Protein AF-A0AA90SYW6-F1 (afdb_monomer)

Solvent-accessible surface area (backbone atoms only — not comparable to full-atom values): 6626 Å² total; per-residue (Å²): 133,89,79,80,78,85,78,77,84,82,87,76,84,74,67,77,75,92,61,93,74,72,82,82,68,87,67,70,94,69,80,83,50,66,66,57,39,46,50,52,48,54,41,50,75,71,67,54,52,64,62,59,55,12,58,78,68,74,45,54,49,69,55,51,53,51,50,49,67,75,43,43,53,101,89,46,72,46,47,73,61,42,46,50,56,54,51,52,52,52,67,75,54,63,78,84,74,82,79,129

Organism: NCBI:txid539814

Secondary structure (DSSP, 8-state):
--PPP----S--------S-----------PPPHHHHHHHHHHHHTT--HHHHHHHTT--HHHHHHHHHHHEETTEE-HHHHHHHHHHHHHHS-------

Structure (mmCIF, N/CA/C/O backbone):
data_AF-A0A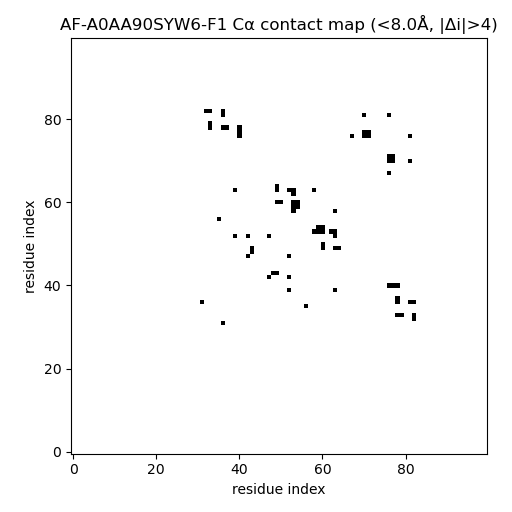A90SYW6-F1
#
_entry.id   AF-A0AA90SYW6-F1
#
loop_
_atom_site.group_PDB
_atom_site.id
_atom_site.type_symbol
_atom_site.label_atom_id
_atom_site.label_alt_id
_atom_site.label_comp_id
_atom_site.label_asym_id
_atom_site.label_entity_id
_atom_site.label_seq_id
_atom_site.pdbx_PDB_ins_code
_atom_site.Cartn_x
_atom_site.Cartn_y
_atom_site.Cartn_z
_atom_site.occupancy
_atom_site.B_iso_or_equiv
_atom_site.auth_seq_id
_atom_site.auth_comp_id
_atom_site.auth_asym_id
_atom_site.auth_atom_id
_atom_site.pdbx_PDB_model_num
ATOM 1 N N . MET A 1 1 ? -37.780 29.889 -1.686 1.00 36.44 1 MET A N 1
ATOM 2 C CA . MET A 1 1 ? -37.974 28.458 -2.003 1.00 36.44 1 MET A CA 1
ATOM 3 C C . MET A 1 1 ? -37.555 27.649 -0.791 1.00 36.44 1 MET A C 1
ATOM 5 O O . MET A 1 1 ? -36.428 27.808 -0.342 1.00 36.44 1 MET A O 1
ATOM 9 N N . ARG A 1 2 ? -38.483 26.884 -0.209 1.00 41.28 2 ARG A N 1
ATOM 10 C CA . ARG A 1 2 ? -38.231 26.038 0.962 1.00 41.28 2 ARG A CA 1
ATOM 11 C C . ARG A 1 2 ? -37.507 24.785 0.474 1.00 41.28 2 ARG A C 1
ATOM 13 O O . ARG A 1 2 ? -38.109 24.001 -0.251 1.00 41.28 2 ARG A O 1
ATOM 20 N N . HIS A 1 3 ? -36.237 24.621 0.824 1.00 42.16 3 HIS A N 1
ATOM 21 C CA . HIS A 1 3 ? -35.597 23.314 0.728 1.00 42.16 3 HIS A CA 1
ATOM 22 C C . HIS A 1 3 ? -35.891 22.582 2.034 1.00 42.16 3 HIS A C 1
ATOM 24 O O . HIS A 1 3 ? -35.571 23.069 3.112 1.00 42.16 3 HIS A O 1
ATOM 30 N N . ILE A 1 4 ? -36.611 21.475 1.910 1.00 46.31 4 ILE A N 1
ATOM 31 C CA . ILE A 1 4 ? -37.051 20.614 3.001 1.00 46.31 4 ILE A CA 1
ATOM 32 C C . ILE A 1 4 ? -35.803 20.000 3.652 1.00 46.31 4 ILE A C 1
ATOM 34 O O . ILE A 1 4 ? -35.023 19.330 2.973 1.00 46.31 4 ILE A O 1
ATOM 38 N N . GLU A 1 5 ? -35.612 20.244 4.950 1.00 43.84 5 GLU A N 1
ATOM 39 C CA . GLU A 1 5 ? -34.685 19.486 5.791 1.00 43.84 5 GLU A C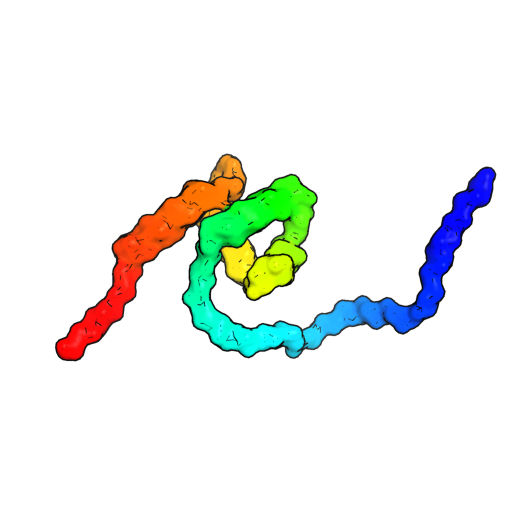A 1
ATOM 40 C C . GLU A 1 5 ? -35.112 18.016 5.763 1.00 43.84 5 GLU A C 1
ATOM 42 O O . GLU A 1 5 ? -36.251 17.684 6.098 1.00 43.84 5 GLU A O 1
ATOM 47 N N . LYS A 1 6 ? -34.215 17.117 5.351 1.00 47.84 6 LYS A N 1
ATOM 48 C CA . LYS A 1 6 ? -34.412 15.697 5.638 1.00 47.84 6 LYS A CA 1
ATOM 49 C C . LYS A 1 6 ? -34.223 15.512 7.138 1.00 47.84 6 LYS A C 1
ATOM 51 O O . LYS A 1 6 ? -33.100 15.502 7.633 1.00 47.84 6 LYS A O 1
ATOM 56 N N . VAL A 1 7 ? -35.345 15.422 7.837 1.00 42.59 7 VAL A N 1
ATOM 57 C CA . VAL A 1 7 ? -35.432 14.912 9.201 1.00 42.59 7 VAL A CA 1
ATOM 58 C C . VAL A 1 7 ? -35.263 13.398 9.115 1.00 42.59 7 VAL A C 1
ATOM 60 O O . VAL A 1 7 ? -36.149 12.708 8.618 1.00 42.59 7 VAL A O 1
ATOM 63 N N . GLU A 1 8 ? -34.121 12.887 9.566 1.00 51.31 8 GLU A N 1
ATOM 64 C CA . GLU A 1 8 ? -33.966 11.462 9.872 1.00 51.31 8 GLU A CA 1
ATOM 65 C C . GLU A 1 8 ? -34.347 11.257 11.354 1.00 51.31 8 GLU A C 1
ATOM 67 O O . GLU A 1 8 ? -33.778 11.943 12.211 1.00 51.31 8 GLU A O 1
ATOM 72 N N . PRO A 1 9 ? -35.317 10.379 11.678 1.00 43.34 9 PRO A N 1
ATOM 73 C CA . PRO A 1 9 ? -35.865 10.255 13.022 1.00 43.34 9 PRO A CA 1
ATOM 74 C C . PRO A 1 9 ? -35.002 9.359 13.924 1.00 43.34 9 PRO A C 1
ATOM 76 O O . PRO A 1 9 ? -34.616 8.251 13.565 1.00 43.34 9 PRO A O 1
ATOM 79 N N . GLU A 1 10 ? -34.766 9.878 15.125 1.00 41.38 10 GLU A N 1
ATOM 80 C CA . GLU A 1 10 ? -34.515 9.191 16.394 1.00 41.38 10 GLU A CA 1
ATOM 81 C C . GLU A 1 10 ? -33.384 8.138 16.482 1.00 41.38 10 GLU A C 1
ATOM 83 O O . GLU A 1 10 ? -33.515 6.966 16.133 1.00 41.38 10 GLU A O 1
ATOM 88 N N . GLY A 1 11 ? -32.331 8.502 17.222 1.00 40.66 11 GLY A N 1
ATOM 89 C CA . GLY A 1 11 ? -31.988 7.653 18.367 1.00 40.66 11 GLY A CA 1
ATOM 90 C C . GLY A 1 11 ? -30.838 6.654 18.243 1.00 40.66 11 GLY A C 1
ATOM 91 O O . GLY A 1 11 ? -30.772 5.742 19.060 1.00 40.66 11 GLY A O 1
ATOM 92 N N . THR A 1 12 ? -29.869 6.835 17.340 1.00 30.47 12 THR A N 1
ATOM 93 C CA . THR A 1 12 ? -28.545 6.210 17.542 1.00 30.47 12 THR A CA 1
ATOM 94 C C . THR A 1 12 ? -27.470 7.277 17.705 1.00 30.47 12 THR A C 1
ATOM 96 O O . THR A 1 12 ? -26.789 7.668 16.761 1.00 30.47 12 THR A O 1
ATOM 99 N N . LEU A 1 13 ? -27.275 7.728 18.948 1.00 36.09 13 LEU A N 1
ATOM 100 C CA . LEU A 1 13 ? -25.986 8.260 19.381 1.00 36.09 13 LEU A CA 1
ATOM 101 C C . LEU A 1 13 ? -24.949 7.140 19.210 1.00 36.09 13 LEU A C 1
ATOM 103 O O . LEU A 1 13 ? -24.688 6.393 20.152 1.00 36.09 13 LEU A O 1
ATOM 107 N N . THR A 1 14 ? -24.305 7.006 18.046 1.00 39.41 14 THR A N 1
ATOM 108 C CA . THR A 1 14 ? -23.017 6.306 18.022 1.00 39.41 14 THR A CA 1
ATOM 109 C C . THR A 1 14 ? -21.991 7.257 18.625 1.00 39.41 14 THR A C 1
ATOM 111 O O . THR A 1 14 ? -21.190 7.886 17.931 1.00 39.41 14 THR A O 1
ATOM 114 N N . VAL A 1 15 ? -22.012 7.368 19.956 1.00 40.59 15 VAL A N 1
ATOM 115 C CA . VAL A 1 15 ? -20.784 7.573 20.720 1.00 40.59 15 VAL A CA 1
ATOM 116 C C . VAL A 1 15 ? -19.786 6.611 20.091 1.00 40.59 15 VAL A C 1
ATOM 118 O O . VAL A 1 15 ? -20.036 5.409 20.101 1.00 40.59 15 VAL A O 1
ATOM 121 N N . ARG A 1 16 ? -18.708 7.103 19.466 1.00 40.75 16 ARG A N 1
ATOM 122 C CA . ARG A 1 16 ? -17.620 6.214 19.040 1.00 40.75 16 ARG A CA 1
ATOM 123 C C . ARG A 1 16 ? -17.253 5.395 20.279 1.00 40.75 16 ARG A C 1
ATOM 125 O O . ARG A 1 16 ? -16.789 6.017 21.241 1.00 40.75 16 ARG A O 1
ATOM 132 N N . PRO A 1 17 ? -17.454 4.067 20.326 1.00 39.84 17 PRO A N 1
ATOM 133 C CA . PRO A 1 17 ? -16.977 3.323 21.470 1.00 39.84 17 PRO A CA 1
ATOM 134 C C . PRO A 1 17 ? -15.454 3.467 21.476 1.00 39.84 17 PRO A C 1
ATOM 136 O O . PRO A 1 17 ? -14.752 2.965 20.601 1.00 39.84 17 PRO A O 1
ATOM 139 N N . LYS A 1 18 ? -14.927 4.187 22.470 1.00 46.94 18 LYS A N 1
ATOM 140 C CA . LYS A 1 18 ? -13.501 4.206 22.832 1.00 46.94 18 LYS A CA 1
ATOM 141 C C . LYS A 1 18 ? -13.113 2.897 23.541 1.00 46.94 18 LYS A C 1
ATOM 143 O O . LYS A 1 18 ? -12.238 2.885 24.401 1.00 46.94 18 LYS A O 1
ATOM 148 N N . THR A 1 19 ? -13.775 1.791 23.214 1.00 42.03 19 THR A N 1
ATOM 149 C CA . THR A 1 19 ? -13.596 0.498 23.866 1.00 42.03 19 THR A CA 1
ATOM 150 C C . THR A 1 19 ? -13.184 -0.561 22.849 1.00 42.03 19 THR A C 1
ATOM 152 O O . THR A 1 19 ? -13.740 -0.710 21.762 1.00 42.03 19 THR A O 1
ATOM 155 N N . ASN A 1 20 ? -12.113 -1.254 23.232 1.00 49.97 20 ASN A N 1
ATOM 156 C CA . ASN A 1 20 ? -11.414 -2.320 22.533 1.00 49.97 20 ASN A CA 1
ATOM 157 C C . ASN A 1 20 ? -12.327 -3.528 22.294 1.00 49.97 20 ASN A C 1
ATOM 159 O O . ASN A 1 20 ? -12.359 -4.450 23.101 1.00 49.97 20 ASN A O 1
ATOM 163 N N . VAL A 1 21 ? -13.003 -3.576 21.151 1.00 46.31 21 VAL A N 1
ATOM 164 C CA . VAL A 1 21 ? -13.498 -4.844 20.596 1.00 46.31 21 VAL A CA 1
ATOM 165 C C . VAL A 1 21 ? -12.972 -5.017 19.179 1.00 46.31 21 VAL A C 1
ATOM 167 O O . VAL A 1 21 ? -13.708 -5.178 18.215 1.00 46.31 21 VAL A O 1
ATOM 170 N N . ARG A 1 22 ? -11.641 -4.980 19.033 1.00 57.44 22 ARG A N 1
ATOM 171 C CA . ARG A 1 22 ? -11.030 -5.661 17.888 1.00 57.44 22 ARG A CA 1
ATOM 172 C C . ARG A 1 22 ? -11.277 -7.150 18.119 1.00 57.44 22 ARG A C 1
ATOM 174 O O . ARG A 1 22 ? -10.826 -7.639 19.157 1.00 57.44 22 ARG A O 1
ATOM 181 N N . PRO A 1 23 ? -11.942 -7.890 17.217 1.00 53.03 23 PRO A N 1
ATOM 182 C CA . PRO A 1 23 ? -11.883 -9.336 17.286 1.00 53.03 23 PRO A CA 1
ATOM 183 C C . PRO A 1 23 ? -10.403 -9.684 17.135 1.00 53.03 23 PRO A C 1
ATOM 185 O O . PRO A 1 23 ? -9.817 -9.476 16.070 1.00 53.03 23 PRO A O 1
ATOM 188 N N . LEU A 1 24 ? -9.776 -10.135 18.223 1.00 55.06 24 LEU A N 1
ATOM 189 C CA . LEU A 1 24 ? -8.425 -10.681 18.219 1.00 55.06 24 LEU A CA 1
ATOM 190 C C . LEU A 1 24 ? -8.493 -12.031 17.505 1.00 55.06 24 LEU A C 1
ATOM 192 O O . LEU A 1 24 ? -8.380 -13.095 18.104 1.00 55.06 24 LEU A O 1
ATOM 196 N N . MET A 1 25 ? -8.725 -11.991 16.193 1.00 55.88 25 MET A N 1
ATOM 197 C CA . MET A 1 25 ? -8.421 -13.119 15.342 1.00 55.88 25 MET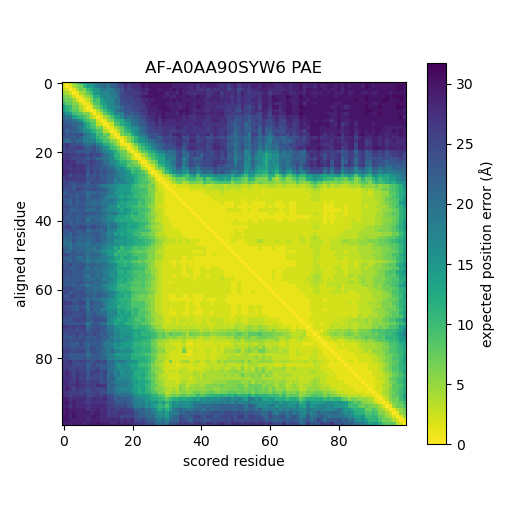 A CA 1
ATOM 198 C C . MET A 1 25 ? -6.917 -13.301 15.470 1.00 55.88 25 MET A C 1
ATOM 200 O O . MET A 1 25 ? -6.149 -12.407 15.110 1.00 55.88 25 MET A O 1
ATOM 204 N N . ASN A 1 26 ? -6.511 -14.446 16.009 1.00 54.88 26 ASN A N 1
ATOM 205 C CA . ASN A 1 26 ? -5.135 -14.909 16.082 1.00 54.88 26 ASN A CA 1
ATOM 206 C C . ASN A 1 26 ? -4.610 -15.148 14.649 1.00 54.88 26 ASN A C 1
ATOM 208 O O . ASN A 1 26 ? -4.384 -16.276 14.213 1.00 54.88 26 ASN A O 1
ATOM 212 N N . LYS A 1 27 ? -4.521 -14.081 13.846 1.00 57.84 27 LYS A N 1
ATOM 213 C CA . LYS A 1 27 ? -4.043 -14.117 12.473 1.00 57.84 27 LYS A CA 1
ATOM 214 C C . LYS A 1 27 ? -2.541 -14.268 12.571 1.00 57.84 27 LYS A C 1
ATOM 216 O O . LYS A 1 27 ? -1.823 -13.317 12.877 1.00 57.84 27 LYS A O 1
ATOM 221 N N . ARG A 1 28 ? -2.066 -15.483 12.282 1.00 62.66 28 ARG A N 1
ATOM 222 C CA . ARG A 1 28 ? -0.664 -15.704 11.924 1.00 62.66 28 ARG A CA 1
ATOM 223 C C . ARG A 1 28 ? -0.241 -14.590 10.972 1.00 62.66 28 ARG A C 1
ATOM 225 O O . ARG A 1 28 ? -1.011 -14.206 10.088 1.00 62.66 28 ARG A O 1
ATOM 232 N N . TYR A 1 29 ? 0.957 -14.054 11.182 1.00 70.12 29 TYR A N 1
ATOM 233 C CA . TYR A 1 29 ? 1.494 -12.996 10.339 1.00 70.12 29 TYR A CA 1
ATOM 234 C C . TYR A 1 29 ? 1.433 -13.437 8.869 1.00 70.12 29 TYR A C 1
ATOM 236 O O . TYR A 1 29 ? 2.151 -14.341 8.444 1.00 70.12 29 TYR A O 1
ATOM 244 N N . THR A 1 30 ? 0.518 -12.828 8.116 1.00 80.56 30 THR A N 1
ATOM 245 C CA . THR A 1 30 ? 0.267 -13.124 6.705 1.00 80.56 30 THR A CA 1
ATOM 246 C C . THR A 1 30 ? 0.623 -11.897 5.891 1.00 80.56 30 THR A C 1
ATOM 248 O O . THR A 1 30 ? 0.159 -10.788 6.169 1.00 80.56 30 THR A O 1
ATOM 251 N N . HIS A 1 31 ? 1.453 -12.086 4.870 1.00 85.88 31 HIS A N 1
ATOM 252 C CA . HIS A 1 31 ? 1.805 -11.009 3.957 1.00 85.88 31 HIS A CA 1
ATOM 253 C C . HIS A 1 31 ? 0.581 -10.531 3.168 1.00 85.88 31 HIS A C 1
ATOM 255 O O . HIS A 1 31 ? -0.369 -11.284 2.941 1.00 85.88 31 HIS A O 1
ATOM 261 N N . LEU A 1 32 ? 0.616 -9.263 2.753 1.00 92.19 32 LEU A N 1
ATOM 262 C CA . LEU A 1 32 ? -0.338 -8.751 1.776 1.00 92.19 32 LEU A CA 1
ATOM 263 C C . LEU A 1 32 ? -0.061 -9.398 0.422 1.00 92.19 32 LEU A C 1
ATOM 265 O O . LEU A 1 32 ? 1.049 -9.296 -0.115 1.00 92.19 32 LEU A O 1
ATOM 269 N N . THR A 1 33 ? -1.091 -10.029 -0.116 1.00 93.50 33 THR A N 1
ATOM 270 C CA . THR A 1 33 ? -1.136 -10.566 -1.470 1.00 93.50 33 THR A CA 1
ATOM 271 C C . THR A 1 33 ? -1.012 -9.444 -2.497 1.00 93.50 33 THR A C 1
ATOM 273 O O . THR A 1 33 ? -1.164 -8.255 -2.203 1.00 93.50 33 THR A O 1
ATOM 276 N N . GLN A 1 34 ? -0.741 -9.819 -3.744 1.00 93.38 34 GLN A N 1
ATOM 277 C CA . GLN A 1 34 ? -0.702 -8.857 -4.838 1.00 93.38 34 GLN A CA 1
ATOM 278 C C . GLN A 1 34 ? -2.061 -8.166 -5.037 1.00 93.38 34 GLN A C 1
ATOM 280 O O . GLN A 1 34 ? -2.102 -6.950 -5.198 1.00 93.38 34 GLN A O 1
ATOM 285 N N . LYS A 1 35 ? -3.168 -8.917 -4.949 1.00 95.25 35 LYS A N 1
ATOM 286 C CA . LYS A 1 35 ? -4.535 -8.390 -5.077 1.00 95.25 35 LYS A CA 1
ATOM 287 C C . LYS A 1 35 ? -4.837 -7.324 -4.023 1.00 95.25 35 LYS A C 1
ATOM 289 O O . LYS A 1 35 ? -5.280 -6.237 -4.376 1.00 95.25 35 LYS A O 1
ATOM 294 N N . GLU A 1 36 ? -4.518 -7.594 -2.757 1.00 95.62 36 GLU A N 1
ATOM 295 C CA . GLU A 1 36 ? -4.722 -6.623 -1.672 1.00 95.62 36 GLU A CA 1
ATOM 296 C C . GLU A 1 36 ? -3.904 -5.340 -1.898 1.00 95.62 36 GLU A C 1
ATOM 298 O O . GLU A 1 36 ? -4.392 -4.246 -1.643 1.00 95.62 36 GLU A O 1
ATOM 303 N N . ARG A 1 37 ? -2.685 -5.435 -2.451 1.00 96.88 37 ARG A N 1
ATOM 304 C CA . ARG A 1 37 ? -1.877 -4.249 -2.807 1.00 96.88 37 ARG A CA 1
ATOM 305 C C . ARG A 1 37 ? -2.539 -3.405 -3.900 1.00 96.88 37 ARG A C 1
ATOM 307 O O . ARG A 1 37 ? -2.495 -2.178 -3.827 1.00 96.88 37 ARG A O 1
ATOM 314 N N . TYR A 1 38 ? -3.147 -4.037 -4.904 1.00 97.38 38 TYR A N 1
ATOM 315 C CA . TYR A 1 38 ? -3.903 -3.322 -5.938 1.00 97.38 38 TYR A CA 1
ATOM 316 C C . TYR A 1 38 ? -5.159 -2.654 -5.376 1.00 97.38 38 TYR A C 1
ATOM 318 O O . TYR A 1 38 ? -5.442 -1.513 -5.739 1.00 97.38 38 TYR A O 1
ATOM 326 N N . GLN A 1 39 ? -5.858 -3.318 -4.456 1.00 97.00 39 GLN A N 1
ATOM 327 C CA . GLN A 1 39 ? -7.018 -2.744 -3.778 1.00 97.00 39 GLN A CA 1
ATOM 328 C C . GLN A 1 39 ? -6.635 -1.502 -2.958 1.00 97.00 39 GLN A C 1
ATOM 330 O O . GLN A 1 39 ? -7.197 -0.434 -3.193 1.00 97.00 39 GLN A O 1
ATOM 335 N N . ILE A 1 40 ? -5.580 -1.590 -2.131 1.00 96.50 40 ILE A N 1
ATOM 336 C CA . ILE A 1 40 ? -5.022 -0.434 -1.402 1.00 96.50 40 ILE A CA 1
ATOM 337 C C . ILE A 1 40 ? -4.733 0.722 -2.365 1.00 96.50 40 ILE A C 1
ATOM 339 O O . ILE A 1 40 ? -5.065 1.868 -2.080 1.00 96.50 40 ILE A O 1
ATOM 343 N N . TRP A 1 41 ? -4.102 0.445 -3.508 1.00 96.81 41 TRP A N 1
ATOM 344 C CA . TRP A 1 41 ? -3.774 1.484 -4.483 1.00 96.81 41 TRP A CA 1
ATOM 345 C C . TRP A 1 41 ? -5.020 2.168 -5.059 1.00 96.81 41 TRP A C 1
ATOM 347 O O . TRP A 1 41 ? -5.060 3.398 -5.102 1.00 96.81 41 TRP A O 1
ATOM 357 N N . SER A 1 42 ? -6.025 1.389 -5.466 1.00 96.88 42 SER A N 1
ATOM 358 C CA . SER A 1 42 ? -7.279 1.903 -6.028 1.00 96.88 42 SER A CA 1
ATOM 359 C C . SER A 1 42 ? -8.030 2.773 -5.018 1.00 96.88 42 SER A C 1
ATOM 361 O O . SER A 1 42 ? -8.410 3.902 -5.319 1.00 96.88 42 SER A O 1
ATOM 363 N N . GLU A 1 43 ? -8.170 2.292 -3.785 1.00 96.06 43 GLU A N 1
ATOM 364 C CA . GLU A 1 43 ? -8.875 3.001 -2.714 1.00 96.06 43 GLU A CA 1
ATOM 365 C C . GLU A 1 43 ? -8.109 4.257 -2.264 1.00 96.06 43 GLU A C 1
ATOM 367 O O . GLU A 1 43 ? -8.704 5.319 -2.076 1.00 96.06 43 GLU A O 1
ATOM 372 N N . LYS A 1 44 ? -6.769 4.207 -2.187 1.00 95.31 44 LYS A N 1
ATOM 373 C CA . LYS A 1 44 ? -5.954 5.409 -1.935 1.00 95.31 44 LYS A CA 1
ATOM 374 C C . LYS A 1 44 ? -6.087 6.443 -3.045 1.00 95.31 44 LYS A C 1
ATOM 376 O O . LYS A 1 44 ? -6.138 7.633 -2.739 1.00 95.31 44 LYS A O 1
ATOM 381 N N . LYS A 1 45 ? -6.133 6.012 -4.308 1.00 93.62 45 LYS A N 1
ATOM 382 C CA . LYS A 1 45 ? -6.376 6.890 -5.462 1.00 93.62 45 LYS A CA 1
ATOM 383 C C . LYS A 1 45 ? -7.751 7.556 -5.390 1.00 93.62 45 LYS A C 1
ATOM 385 O O . LYS A 1 45 ? -7.860 8.713 -5.776 1.00 93.62 45 LYS A O 1
ATOM 390 N N . ALA A 1 46 ? -8.748 6.860 -4.847 1.00 95.00 46 ALA A N 1
ATOM 391 C CA . ALA A 1 46 ? -10.092 7.378 -4.598 1.00 95.00 46 ALA A CA 1
ATOM 392 C C . ALA A 1 46 ? -10.212 8.242 -3.322 1.00 95.00 46 ALA A C 1
ATOM 394 O O . ALA A 1 46 ? -11.301 8.700 -2.996 1.00 95.00 46 ALA A O 1
ATOM 395 N N . GLY A 1 47 ? -9.118 8.477 -2.586 1.00 95.81 47 GLY A N 1
ATOM 396 C CA . GLY A 1 47 ? -9.126 9.315 -1.380 1.00 95.81 47 GLY A CA 1
ATOM 397 C C . GLY A 1 47 ? -9.623 8.616 -0.111 1.00 95.81 47 GLY A C 1
ATOM 398 O O . GLY A 1 47 ? -9.794 9.270 0.916 1.00 95.81 47 GLY A O 1
ATOM 399 N N . VAL A 1 48 ? -9.805 7.293 -0.138 1.00 96.00 48 VAL A N 1
ATOM 400 C CA . VAL A 1 48 ? -10.290 6.522 1.014 1.00 96.00 48 VAL A CA 1
ATOM 401 C C . VAL A 1 48 ? -9.260 6.537 2.158 1.00 96.00 48 VAL A C 1
ATOM 403 O O . VAL A 1 48 ? -8.030 6.527 1.954 1.00 96.00 48 VAL A O 1
ATOM 406 N N . SER A 1 49 ? -9.765 6.594 3.395 1.00 96.56 49 SER A N 1
ATOM 407 C CA . SER A 1 49 ? -8.942 6.590 4.606 1.00 96.56 49 SER A CA 1
ATOM 408 C C . SER A 1 49 ? -8.333 5.207 4.851 1.00 96.56 49 SER A C 1
ATOM 410 O O . SER A 1 49 ? -8.923 4.178 4.543 1.00 96.56 49 SER A O 1
ATOM 412 N N . ASN A 1 50 ? -7.150 5.157 5.466 1.00 95.38 50 ASN A N 1
ATOM 413 C CA . ASN A 1 50 ? -6.473 3.879 5.724 1.00 95.38 50 ASN A CA 1
ATOM 414 C C . ASN A 1 50 ? -7.257 2.967 6.690 1.00 95.38 50 ASN A C 1
ATOM 416 O O . ASN A 1 50 ? -6.977 1.774 6.752 1.00 95.38 50 ASN A O 1
ATOM 420 N N . GLU A 1 51 ? -8.178 3.532 7.474 1.00 94.25 51 GLU A N 1
ATOM 421 C CA . GLU A 1 51 ? -9.045 2.806 8.408 1.00 94.25 51 GLU A CA 1
ATOM 422 C C . GLU A 1 51 ? -10.104 2.004 7.659 1.00 94.25 51 GLU A C 1
ATOM 424 O O . GLU A 1 51 ? -10.244 0.812 7.921 1.00 94.25 51 GLU A O 1
ATOM 429 N N . ILE A 1 52 ? -10.762 2.632 6.681 1.00 92.75 52 ILE A N 1
ATOM 430 C CA . ILE A 1 52 ? -11.765 1.987 5.826 1.00 92.75 52 ILE A CA 1
ATOM 431 C C . ILE A 1 52 ? -11.097 0.903 4.972 1.00 92.75 52 ILE A C 1
ATOM 433 O O . ILE A 1 52 ? -11.502 -0.249 5.025 1.00 92.75 52 ILE A O 1
ATOM 437 N N . ILE A 1 53 ? -9.966 1.223 4.333 1.00 94.44 53 ILE A N 1
ATOM 438 C CA . ILE A 1 53 ? -9.167 0.255 3.554 1.00 94.44 53 ILE A CA 1
ATOM 439 C C . ILE A 1 53 ? -8.817 -0.985 4.391 1.00 94.44 53 ILE A C 1
ATOM 441 O O . ILE A 1 53 ? -8.867 -2.121 3.927 1.00 94.44 53 ILE A O 1
ATOM 445 N N . ALA A 1 54 ? -8.420 -0.786 5.650 1.00 92.69 54 ALA A N 1
ATOM 446 C CA . ALA A 1 54 ? -8.078 -1.895 6.532 1.00 92.69 54 ALA A CA 1
ATOM 447 C C . ALA A 1 54 ? -9.304 -2.762 6.859 1.00 92.69 54 ALA A C 1
ATOM 449 O O . ALA A 1 54 ? -9.190 -3.989 6.867 1.00 92.69 54 ALA A O 1
ATOM 450 N N . GLN A 1 55 ? -10.460 -2.138 7.088 1.00 92.25 55 GLN A N 1
ATOM 451 C CA . GLN A 1 55 ? -11.723 -2.831 7.320 1.00 92.25 55 GLN A CA 1
ATOM 452 C C . GLN A 1 55 ? -12.150 -3.651 6.096 1.00 92.25 55 GLN A C 1
ATOM 454 O O . GLN A 1 55 ? -12.416 -4.843 6.248 1.00 92.25 55 GLN A O 1
ATOM 459 N N . ASP A 1 56 ? -12.108 -3.059 4.902 1.00 91.75 56 ASP A N 1
ATOM 460 C CA . ASP A 1 56 ? -12.507 -3.697 3.640 1.00 91.75 56 ASP A CA 1
ATOM 461 C C . ASP A 1 56 ? -11.624 -4.906 3.299 1.00 91.75 56 ASP A C 1
ATOM 463 O O . ASP A 1 56 ? -12.095 -5.932 2.809 1.00 91.75 56 ASP A O 1
ATOM 467 N N . LEU A 1 57 ? -10.331 -4.827 3.624 1.00 90.50 57 LEU A N 1
ATOM 468 C CA . LEU 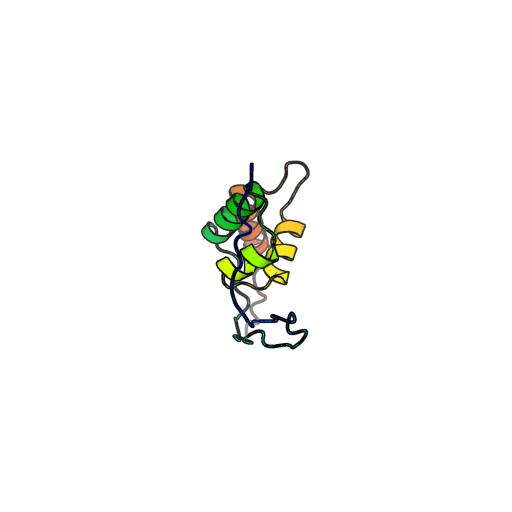A 1 57 ? -9.386 -5.936 3.466 1.00 90.50 57 LEU A CA 1
ATOM 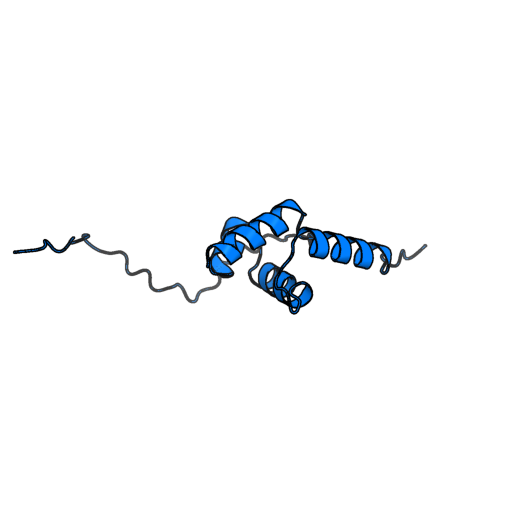469 C C . LEU A 1 57 ? -9.471 -6.975 4.597 1.00 90.50 57 LEU A C 1
ATOM 471 O O . LEU A 1 57 ? -8.800 -8.009 4.543 1.00 90.50 57 LEU A O 1
ATOM 475 N N . GLY A 1 58 ? -10.201 -6.688 5.678 1.00 90.19 58 GLY A N 1
ATOM 476 C CA . GLY A 1 58 ? -10.160 -7.479 6.908 1.00 90.19 58 GLY A CA 1
ATOM 477 C C . GLY A 1 58 ? -8.754 -7.543 7.525 1.00 90.19 58 GLY A C 1
ATOM 478 O O . GLY A 1 58 ? -8.347 -8.580 8.063 1.00 90.19 58 GLY A O 1
ATOM 479 N N . ARG A 1 59 ? -7.965 -6.471 7.412 1.00 90.12 59 ARG A N 1
ATOM 480 C CA . ARG A 1 59 ? -6.585 -6.359 7.910 1.00 90.12 59 ARG A CA 1
ATOM 481 C C . ARG A 1 59 ? -6.490 -5.336 9.037 1.00 90.12 59 ARG A C 1
ATOM 483 O O . ARG A 1 59 ? -7.324 -4.456 9.191 1.00 90.12 59 ARG A O 1
ATOM 490 N N . ASP A 1 60 ? -5.411 -5.406 9.810 1.00 90.62 60 ASP A N 1
ATOM 491 C CA . ASP A 1 60 ? -5.115 -4.354 10.780 1.00 90.62 60 ASP A CA 1
ATOM 492 C C . ASP A 1 60 ? -4.698 -3.047 10.103 1.00 90.62 60 ASP A C 1
ATOM 494 O O . ASP A 1 60 ? -3.872 -3.035 9.184 1.00 90.62 60 ASP A O 1
ATOM 498 N N . LEU A 1 61 ? -5.137 -1.924 10.677 1.00 91.88 61 LEU A N 1
ATOM 499 C CA . LEU A 1 61 ? -4.675 -0.585 10.298 1.00 91.88 61 LEU A CA 1
ATOM 500 C C . LEU A 1 61 ? -3.141 -0.471 10.307 1.00 91.88 61 LEU A C 1
ATOM 502 O O . LEU A 1 61 ? -2.550 0.177 9.444 1.00 91.88 61 LEU A O 1
ATOM 506 N N . SER A 1 62 ? -2.477 -1.117 11.271 1.00 91.75 62 SER A N 1
ATOM 507 C CA . SER A 1 62 ? -1.013 -1.131 11.365 1.00 91.75 62 SER A CA 1
ATOM 508 C C . SER A 1 62 ? -0.365 -1.854 10.180 1.00 91.75 62 SER A C 1
ATOM 510 O O . SER A 1 62 ? 0.746 -1.511 9.778 1.00 91.75 62 SER A O 1
ATOM 512 N N . THR A 1 63 ? -1.044 -2.832 9.580 1.00 92.81 63 THR A N 1
ATOM 513 C CA . THR A 1 63 ? -0.576 -3.535 8.382 1.00 92.81 63 THR A CA 1
ATOM 514 C C . THR A 1 63 ? -0.638 -2.621 7.165 1.00 92.81 63 THR A C 1
ATOM 516 O O . THR A 1 63 ? 0.380 -2.470 6.494 1.00 92.81 63 THR A O 1
ATOM 519 N N . VAL A 1 64 ? -1.759 -1.925 6.947 1.00 93.31 64 VAL A N 1
ATOM 520 C CA . VAL A 1 64 ? -1.908 -0.957 5.843 1.00 93.31 64 VAL A CA 1
ATOM 521 C C . VAL A 1 64 ? -0.932 0.216 5.993 1.00 93.31 64 VAL A C 1
ATOM 523 O O . VAL A 1 64 ? -0.223 0.560 5.049 1.00 93.31 64 VAL A O 1
ATOM 526 N N . LYS A 1 65 ? -0.810 0.796 7.196 1.00 94.81 65 LYS A N 1
ATOM 527 C CA . LYS A 1 65 ? 0.146 1.888 7.459 1.00 94.81 65 LYS A CA 1
ATOM 528 C C . LYS A 1 65 ? 1.592 1.468 7.195 1.00 94.81 65 LYS A C 1
ATOM 530 O O . LYS A 1 65 ? 2.315 2.190 6.517 1.00 94.81 65 LYS A O 1
ATOM 535 N N . ARG A 1 66 ? 2.020 0.304 7.701 1.00 93.56 66 ARG A N 1
ATOM 536 C CA . ARG A 1 66 ? 3.389 -0.196 7.485 1.00 93.56 66 ARG A CA 1
ATOM 537 C C . ARG A 1 66 ? 3.661 -0.529 6.021 1.00 93.56 66 ARG A C 1
ATOM 539 O O . ARG A 1 66 ? 4.774 -0.318 5.556 1.00 93.56 66 ARG A O 1
ATOM 546 N N . GLU A 1 67 ? 2.672 -1.063 5.315 1.00 94.31 67 GLU A N 1
ATOM 547 C CA . GLU A 1 67 ? 2.759 -1.329 3.880 1.00 94.31 67 GLU A CA 1
ATOM 548 C C . GLU A 1 67 ? 3.010 -0.038 3.093 1.00 94.31 67 GLU A C 1
ATOM 550 O O . GLU A 1 67 ? 3.977 0.039 2.334 1.00 94.31 67 GLU A O 1
ATOM 555 N N . LEU A 1 68 ? 2.186 0.987 3.325 1.00 94.50 68 LEU A N 1
ATOM 556 C CA . LEU A 1 68 ? 2.330 2.284 2.670 1.00 94.50 68 LEU A CA 1
ATOM 557 C C . LEU A 1 68 ? 3.651 2.960 3.051 1.00 94.50 68 LEU A C 1
ATOM 559 O O . LEU A 1 68 ? 4.353 3.432 2.166 1.00 94.50 68 LEU A O 1
ATOM 563 N N . ALA A 1 69 ? 4.031 2.961 4.329 1.00 93.25 69 ALA A N 1
ATOM 564 C CA . ALA A 1 69 ? 5.267 3.597 4.787 1.00 93.25 69 ALA A CA 1
ATOM 565 C C . ALA A 1 69 ? 6.523 2.974 4.162 1.00 93.25 69 ALA A C 1
ATOM 567 O O . ALA A 1 69 ? 7.449 3.686 3.795 1.00 93.25 69 ALA A O 1
ATOM 568 N N . ARG A 1 70 ? 6.561 1.644 4.022 1.00 89.75 70 ARG A N 1
ATOM 569 C CA . ARG A 1 70 ? 7.735 0.944 3.479 1.00 89.75 70 ARG A CA 1
ATOM 570 C C . ARG A 1 70 ? 7.839 1.016 1.966 1.00 89.75 70 ARG A C 1
ATOM 572 O O . ARG A 1 70 ? 8.941 0.942 1.441 1.00 89.75 70 ARG A O 1
ATOM 579 N N . ASN A 1 71 ? 6.705 1.081 1.274 1.00 90.19 71 ASN A N 1
ATOM 580 C CA . ASN A 1 71 ? 6.668 0.885 -0.171 1.00 90.19 71 ASN A CA 1
ATOM 581 C C . ASN A 1 71 ? 6.135 2.101 -0.952 1.00 90.19 71 ASN A C 1
ATOM 583 O O . ASN A 1 71 ? 5.893 1.999 -2.156 1.00 90.19 71 ASN A O 1
ATOM 587 N N . THR A 1 72 ? 5.943 3.247 -0.294 1.00 90.94 72 THR A N 1
ATOM 588 C CA . THR A 1 72 ? 5.697 4.530 -0.968 1.00 90.94 72 THR A CA 1
ATOM 589 C C . THR A 1 72 ? 7.031 5.225 -1.198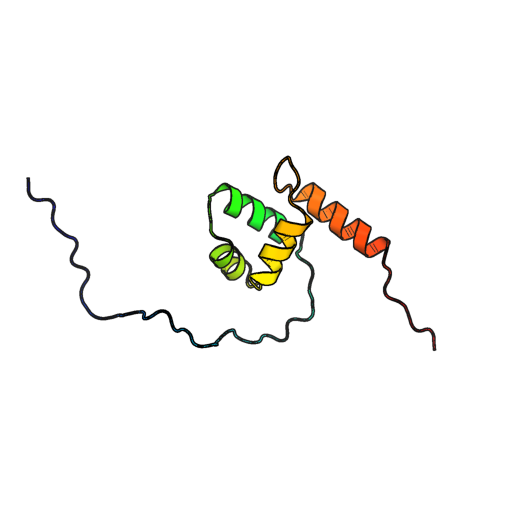 1.00 90.94 72 THR A C 1
ATOM 591 O O . THR A 1 72 ? 7.746 5.521 -0.248 1.00 90.94 72 THR A O 1
ATOM 594 N N . GLY A 1 73 ? 7.365 5.479 -2.464 1.00 86.81 73 GLY A N 1
ATOM 595 C CA . GLY A 1 73 ? 8.535 6.277 -2.838 1.00 86.81 73 GLY A CA 1
ATOM 596 C C . GLY A 1 73 ? 8.153 7.696 -3.262 1.00 86.81 73 GLY A C 1
ATOM 597 O O . GLY A 1 73 ? 6.983 8.073 -3.235 1.00 86.81 73 GLY A O 1
ATOM 598 N N . ALA A 1 74 ? 9.127 8.457 -3.771 1.00 85.62 74 ALA A N 1
ATOM 599 C CA . ALA A 1 74 ? 8.919 9.824 -4.273 1.00 85.62 74 ALA A CA 1
ATOM 600 C C . ALA A 1 74 ? 7.864 9.931 -5.395 1.00 85.62 74 ALA A C 1
ATOM 602 O O . ALA A 1 74 ? 7.283 10.986 -5.617 1.00 85.62 74 ALA A O 1
ATOM 603 N N . ARG A 1 75 ? 7.593 8.826 -6.102 1.00 88.25 75 ARG A N 1
ATOM 604 C CA . ARG A 1 75 ? 6.585 8.734 -7.174 1.00 88.25 75 ARG A CA 1
ATOM 605 C C . ARG A 1 75 ? 5.254 8.125 -6.708 1.00 88.25 75 ARG A C 1
ATOM 607 O O . ARG A 1 75 ? 4.459 7.689 -7.543 1.00 88.25 75 ARG A O 1
ATOM 614 N N . GLY A 1 76 ? 5.036 8.046 -5.396 1.00 91.06 76 GLY A N 1
ATOM 615 C CA . GLY A 1 76 ? 3.851 7.454 -4.783 1.00 91.06 76 GLY A CA 1
ATOM 616 C C . GLY A 1 76 ? 3.903 5.928 -4.658 1.00 91.06 76 GLY A C 1
ATOM 617 O O . GLY A 1 76 ? 4.939 5.287 -4.851 1.00 91.06 76 GLY A O 1
ATOM 618 N N . TYR A 1 77 ? 2.756 5.349 -4.305 1.00 93.38 77 TYR A N 1
ATOM 619 C CA . TYR A 1 77 ? 2.575 3.913 -4.084 1.00 93.38 77 TYR A CA 1
ATOM 620 C C . TYR A 1 77 ? 2.322 3.166 -5.407 1.00 93.38 77 TYR A C 1
ATOM 622 O O . TYR A 1 77 ? 1.434 3.550 -6.171 1.00 93.38 77 TYR A O 1
ATOM 630 N N . ARG A 1 78 ? 3.093 2.101 -5.697 1.00 93.19 78 ARG A N 1
ATOM 631 C CA . ARG A 1 78 ? 3.059 1.364 -6.983 1.00 93.19 78 ARG A CA 1
ATOM 632 C C . ARG A 1 78 ? 2.987 -0.162 -6.787 1.00 93.19 78 ARG A C 1
ATOM 634 O O . ARG A 1 78 ? 4.034 -0.807 -6.695 1.00 93.19 78 ARG A O 1
ATOM 641 N N . PRO A 1 79 ? 1.789 -0.774 -6.760 1.00 89.69 79 PRO A N 1
ATOM 642 C CA . PRO A 1 79 ? 1.568 -2.131 -6.240 1.00 89.69 79 PRO A CA 1
ATOM 643 C C . PRO A 1 79 ? 2.385 -3.240 -6.923 1.00 89.69 79 PRO A C 1
ATOM 645 O O . PRO A 1 79 ? 2.832 -4.171 -6.255 1.00 89.69 79 PRO A O 1
ATOM 648 N N . LYS A 1 80 ? 2.651 -3.131 -8.233 1.00 91.38 80 LYS A N 1
ATOM 649 C CA . LYS A 1 80 ? 3.519 -4.080 -8.953 1.00 91.38 80 LYS A CA 1
ATOM 650 C C . LYS A 1 80 ? 4.953 -4.076 -8.408 1.00 91.38 80 LYS A C 1
ATOM 652 O O . LYS A 1 80 ? 5.504 -5.134 -8.132 1.00 91.38 80 LYS A O 1
ATOM 657 N N . GLN A 1 81 ? 5.534 -2.891 -8.213 1.00 91.19 81 GLN A N 1
ATOM 658 C CA . GLN A 1 81 ? 6.887 -2.748 -7.666 1.00 91.19 81 GLN A CA 1
ATOM 659 C C . GLN A 1 81 ? 6.932 -3.173 -6.197 1.00 91.19 81 GLN A C 1
ATOM 661 O O . GLN A 1 81 ? 7.844 -3.887 -5.791 1.00 91.19 81 GLN A O 1
ATOM 666 N N . THR A 1 82 ? 5.914 -2.799 -5.413 1.00 89.62 82 THR A N 1
ATOM 667 C CA . THR A 1 82 ? 5.861 -3.154 -3.987 1.00 89.62 82 THR A CA 1
ATOM 668 C C . THR A 1 82 ? 5.787 -4.666 -3.779 1.00 89.62 82 THR A C 1
ATOM 670 O O . THR A 1 82 ? 6.399 -5.184 -2.846 1.00 89.62 82 THR A O 1
ATOM 673 N N . HIS A 1 83 ? 5.073 -5.385 -4.654 1.00 90.88 83 HIS A N 1
ATOM 674 C CA . HIS A 1 83 ? 5.029 -6.843 -4.620 1.00 90.88 83 HIS A CA 1
ATOM 675 C C . HIS A 1 83 ? 6.408 -7.452 -4.887 1.00 90.88 83 HIS A C 1
ATOM 677 O O . HIS A 1 83 ? 6.854 -8.282 -4.099 1.00 90.88 83 HIS A O 1
ATOM 683 N N . ASN A 1 84 ? 7.111 -6.995 -5.927 1.00 88.69 84 ASN A N 1
ATOM 684 C CA . ASN A 1 84 ? 8.447 -7.497 -6.257 1.00 88.69 84 ASN A CA 1
ATOM 685 C C . ASN A 1 84 ? 9.439 -7.265 -5.108 1.00 88.69 84 ASN A C 1
ATOM 687 O O . ASN A 1 84 ? 10.063 -8.215 -4.647 1.00 88.69 84 ASN A O 1
ATOM 691 N N . PHE A 1 85 ? 9.479 -6.058 -4.535 1.00 87.38 85 PHE A N 1
ATOM 692 C CA . PHE A 1 85 ? 10.331 -5.766 -3.375 1.00 87.38 85 PHE A CA 1
ATOM 693 C C . PHE A 1 85 ? 9.978 -6.601 -2.139 1.00 87.38 85 PHE A C 1
ATOM 695 O O . PHE A 1 85 ? 10.840 -6.907 -1.314 1.00 87.38 85 PHE A O 1
ATOM 702 N N . ALA A 1 86 ? 8.703 -6.956 -1.955 1.00 86.00 86 ALA A N 1
ATOM 703 C CA . ALA A 1 86 ? 8.303 -7.857 -0.879 1.0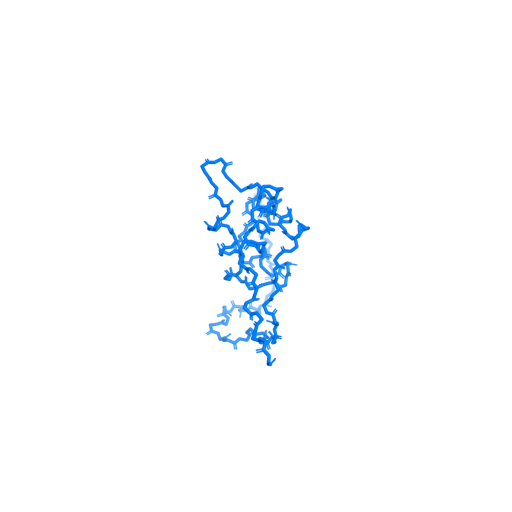0 86.00 86 ALA A CA 1
ATOM 704 C C . ALA A 1 86 ? 8.806 -9.291 -1.113 1.00 86.00 86 ALA A C 1
ATOM 706 O O . ALA A 1 86 ? 9.247 -9.927 -0.156 1.00 86.00 86 ALA A O 1
ATOM 707 N N . GLN A 1 87 ? 8.779 -9.772 -2.360 1.00 87.12 87 GLN A N 1
ATOM 708 C CA . GLN A 1 87 ? 9.319 -11.081 -2.739 1.00 87.12 87 GLN A CA 1
ATOM 709 C C . GLN A 1 87 ? 10.845 -11.128 -2.600 1.00 87.12 87 GLN A C 1
ATOM 711 O O . GLN A 1 87 ? 11.370 -12.047 -1.979 1.00 87.12 87 GLN A O 1
ATOM 716 N N . GLU A 1 88 ? 11.553 -10.111 -3.091 1.00 87.75 88 GLU A N 1
ATOM 717 C CA . GLU A 1 88 ? 13.015 -10.006 -2.985 1.00 87.75 88 GLU A CA 1
ATOM 718 C C . GLU A 1 88 ? 13.478 -10.058 -1.524 1.00 87.75 88 GLU A C 1
ATOM 720 O O . GLU A 1 88 ? 14.349 -10.850 -1.168 1.00 87.75 88 GLU A O 1
ATOM 725 N N . ARG A 1 89 ? 12.829 -9.300 -0.630 1.00 84.94 89 ARG A N 1
ATOM 726 C CA . ARG A 1 89 ? 13.143 -9.332 0.810 1.00 84.94 89 ARG A CA 1
ATOM 727 C C . ARG A 1 89 ? 12.914 -10.699 1.447 1.00 84.94 89 ARG A C 1
ATOM 729 O O . ARG A 1 89 ? 13.635 -11.058 2.377 1.00 84.94 89 ARG A O 1
ATOM 736 N N . HIS A 1 90 ? 11.903 -11.434 0.986 1.00 82.31 90 HIS A N 1
ATOM 737 C CA . HIS A 1 90 ? 11.637 -12.791 1.456 1.00 82.31 90 HIS A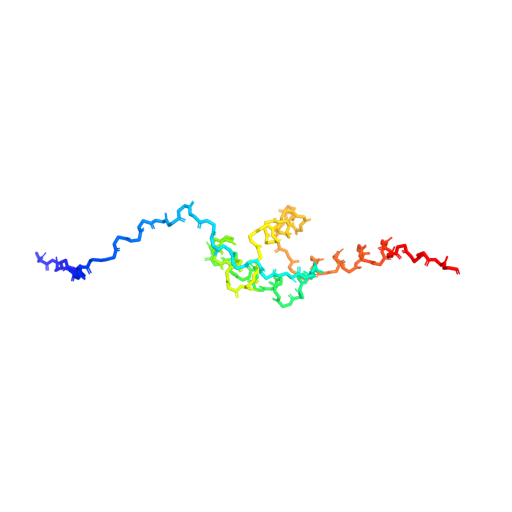 CA 1
ATOM 738 C C . HIS A 1 90 ? 12.728 -13.769 1.000 1.00 82.31 90 HIS A C 1
ATOM 740 O O . HIS A 1 90 ? 13.121 -14.638 1.770 1.00 82.31 90 HIS A O 1
ATOM 746 N N . GLN A 1 91 ? 13.245 -13.605 -0.220 1.00 83.56 91 GLN A N 1
ATOM 747 C CA . GLN A 1 91 ? 14.347 -14.418 -0.740 1.00 83.56 91 GLN A CA 1
ATOM 748 C C . GLN A 1 91 ? 15.676 -14.113 -0.034 1.00 83.56 91 GLN A C 1
ATOM 750 O O . GLN A 1 91 ? 16.435 -15.032 0.253 1.00 83.56 91 GLN A O 1
ATOM 755 N N . GLN A 1 92 ? 15.941 -12.843 0.285 1.00 83.38 92 GLN A N 1
ATOM 756 C CA . GLN A 1 92 ? 17.190 -12.410 0.928 1.00 83.38 92 GLN A CA 1
ATOM 757 C C . GLN A 1 92 ? 17.271 -12.739 2.424 1.00 83.38 92 GLN A C 1
ATOM 759 O O . GLN A 1 92 ? 18.368 -12.861 2.959 1.00 83.38 92 GLN A O 1
ATOM 764 N N . ASN A 1 93 ? 16.131 -12.893 3.104 1.00 77.12 93 ASN A N 1
ATOM 765 C CA . ASN A 1 93 ? 16.071 -13.280 4.515 1.00 77.12 93 ASN A CA 1
ATOM 766 C C . ASN A 1 93 ? 15.391 -14.645 4.670 1.00 77.12 93 ASN A C 1
ATOM 768 O O . ASN A 1 93 ? 14.282 -14.719 5.219 1.00 77.12 93 ASN A O 1
ATOM 772 N N . PRO A 1 94 ? 16.016 -15.735 4.187 1.00 69.44 94 PRO A N 1
ATOM 773 C CA . PRO A 1 94 ? 15.480 -17.062 4.416 1.00 69.44 94 PRO A CA 1
ATOM 774 C C . PRO A 1 94 ? 15.382 -17.288 5.925 1.00 69.44 94 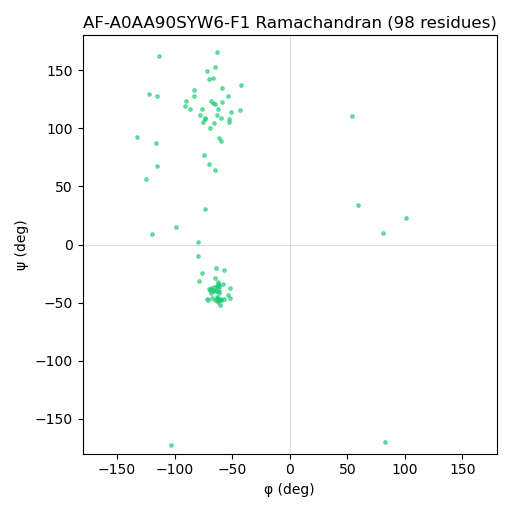PRO A C 1
ATOM 776 O O . PRO A 1 94 ? 16.289 -16.948 6.690 1.00 69.44 94 PRO A O 1
ATOM 779 N N . LYS A 1 95 ? 14.247 -17.831 6.377 1.00 68.94 95 LYS A N 1
ATOM 780 C CA . LYS A 1 95 ? 14.063 -18.171 7.790 1.00 68.94 95 LYS A CA 1
ATOM 781 C C . LYS A 1 95 ? 15.225 -19.069 8.208 1.00 68.94 95 LYS A C 1
ATOM 783 O O . LYS A 1 95 ? 15.464 -20.076 7.545 1.00 68.94 95 LYS A O 1
ATOM 788 N N . ARG A 1 96 ? 15.927 -18.715 9.292 1.00 67.00 96 ARG A N 1
ATOM 789 C CA . ARG A 1 96 ? 16.932 -19.591 9.908 1.00 67.00 96 ARG A CA 1
ATOM 790 C C . ARG A 1 96 ? 16.271 -20.942 10.173 1.00 67.00 96 ARG A C 1
ATOM 792 O O . ARG A 1 96 ? 15.437 -21.053 11.068 1.00 67.00 96 ARG A O 1
ATOM 799 N N . GLN A 1 97 ? 16.604 -21.945 9.367 1.00 60.62 97 GLN A N 1
ATOM 800 C CA . GLN A 1 97 ? 16.303 -23.321 9.711 1.00 60.62 97 GLN A CA 1
ATOM 801 C C . GLN A 1 97 ? 17.295 -23.696 10.806 1.00 60.62 97 GLN A C 1
ATOM 803 O O . GLN A 1 97 ? 18.492 -23.797 10.551 1.00 60.62 97 GLN A O 1
ATOM 808 N N . PHE A 1 98 ? 16.811 -23.841 12.037 1.00 63.12 98 PHE A N 1
ATOM 809 C CA . PHE A 1 98 ? 17.555 -24.601 13.029 1.00 63.12 98 PHE A CA 1
ATOM 810 C C . PHE A 1 98 ? 17.567 -26.045 12.526 1.00 63.12 98 PHE A C 1
ATOM 812 O O . PHE A 1 98 ? 16.531 -26.706 12.505 1.00 63.12 98 PHE A O 1
ATOM 819 N N . ARG A 1 99 ? 18.716 -26.476 12.002 1.00 54.97 99 ARG A N 1
ATOM 820 C CA . ARG A 1 99 ? 18.971 -27.875 11.668 1.00 54.97 99 ARG A CA 1
ATOM 821 C C . ARG A 1 99 ? 19.241 -28.580 12.999 1.00 54.97 99 ARG A C 1
ATOM 823 O O . ARG A 1 99 ? 20.152 -28.153 13.707 1.00 54.97 99 ARG A O 1
ATOM 830 N N . LEU A 1 100 ? 18.383 -29.536 13.357 1.00 56.47 100 LEU A N 1
ATOM 831 C CA . LEU A 1 100 ? 18.634 -30.480 14.451 1.00 56.47 100 LEU A CA 1
ATOM 832 C C . LEU A 1 100 ? 19.762 -31.435 14.054 1.00 56.47 100 LEU A C 1
ATOM 834 O O . LEU A 1 100 ? 19.857 -31.730 12.837 1.00 56.47 100 LEU A O 1
#

Radius of gyration: 20.05 Å; Cα contacts (8 Å, |Δi|>4): 40; chains: 1; bounding box: 57×59×33 Å

Mean predicted aligned error: 12.6 Å

Sequence (100 aa):
MRHIEKVEPEGTLTVRPKTNVRPLMNKRYTHLTQKERYQIWSEKKAGVSNEIIAQDLGRDLSTVKRELARNTGARGYRPKQTHNFAQERHQQNPKRQFRL

InterPro domains:
  IPR025246 Transposase IS30-like HTH domain [PF13936] (28-71)
  IPR051917 Transposase/Integrase Enzymes [PTHR10948] (28-98)

pLDDT: mean 76.49, std 21.15, range [30.47, 97.38]

Nearest PDB structures (foldseek):
  1tc3-assembly1_C  TM=9.029E-01  e=2.877E-01  Caenorhabditis elegans
  1pdn-assembly1_C  TM=8.808E-01  e=6.188E-01  Drosophila melanogaster
  4zms-assembly1_B  TM=4.903E-01  e=1.520E-01  Streptococcus pneumoniae R6
  5z4z-assembly1_A  TM=4.743E-01  e=5.109E-01  unclassified
  5eyb-assembly2_B  TM=5.736E-01  e=1.031E+00  Schizosaccharomyces pombe 972h-

Foldseek 3Di:
DDDDPPDDDDDDPPPPPPDDPPPPPVDDDDADDLVLLVLLVVCVVVVHDLVVSCVVVVHDSVNSVVLQVVQQDPVGHDSVVSVVVVVVVCVVCPPPDPDD